Protein AF-A0AAW9ILZ2-F1 (afdb_monomer_lite)

pLDDT: mean 87.54, std 13.88, range [44.41, 98.25]

Foldseek 3Di:
DDDPPDDPVVVVVVVVVVVVVVVVCVVVVPVVVPPPPVPPPWDWDKDWACQDPDGWIWIDTPPAIEIEDDHDPVRNVSSVVVCVVVVNDDHPYYHD

Secondary structure (DSSP, 8-state):
-------HHHHHHHHHHHHHHHHHHHHHTTGGGG---------EEEEE---SSS--EEEEETTEEEEE----GGGHHHHHHHHHHTT----SEEE-

Radius of gyration: 32.91 Å; chains: 1; bounding box: 55×45×84 Å

Structure (mmCIF, N/CA/C/O backbone):
data_AF-A0AAW9ILZ2-F1
#
_entry.id   AF-A0AAW9ILZ2-F1
#
loop_
_atom_site.group_PDB
_atom_site.id
_atom_site.type_symbol
_atom_site.label_atom_id
_atom_site.label_alt_id
_atom_site.label_comp_id
_atom_site.label_asym_id
_atom_site.label_entity_id
_atom_site.label_seq_id
_atom_site.pdbx_PDB_ins_code
_atom_site.Cartn_x
_atom_site.Cartn_y
_atom_site.Cartn_z
_atom_site.occupancy
_atom_site.B_iso_or_equiv
_atom_site.auth_seq_id
_atom_site.auth_comp_id
_atom_site.auth_asym_id
_atom_site.auth_atom_id
_atom_site.pdbx_PDB_model_num
ATOM 1 N N . MET A 1 1 ? -40.467 33.843 60.898 1.00 48.50 1 MET A N 1
ATOM 2 C CA . MET A 1 1 ? -40.542 32.816 59.830 1.00 48.50 1 MET A CA 1
ATOM 3 C C . MET A 1 1 ? -40.370 31.436 60.465 1.00 48.50 1 MET A C 1
ATOM 5 O O . MET A 1 1 ? -39.289 31.136 60.957 1.00 48.50 1 MET A O 1
ATOM 9 N N . ARG A 1 2 ? -41.432 30.622 60.567 1.00 44.41 2 ARG A N 1
ATOM 10 C CA . ARG A 1 2 ? -41.338 29.265 61.144 1.00 44.41 2 ARG A CA 1
ATOM 11 C C . ARG A 1 2 ? -40.673 28.340 60.124 1.00 44.41 2 ARG A C 1
ATOM 13 O O . ARG A 1 2 ? -41.214 28.121 59.046 1.00 44.41 2 ARG A O 1
ATOM 20 N N . LYS A 1 3 ? -39.498 27.808 60.460 1.00 58.72 3 LYS A N 1
ATOM 21 C CA . LYS A 1 3 ? -38.786 26.823 59.637 1.00 58.72 3 LYS A CA 1
ATOM 22 C C . LYS A 1 3 ? -39.597 25.522 59.666 1.00 58.72 3 LYS A C 1
ATOM 24 O O . LYS A 1 3 ? -39.626 24.840 60.689 1.00 58.72 3 LYS A O 1
ATOM 29 N N . HIS A 1 4 ? -40.306 25.213 58.582 1.00 60.66 4 HIS A N 1
ATOM 30 C CA . HIS A 1 4 ? -41.068 23.972 58.458 1.00 60.66 4 HIS A CA 1
ATOM 31 C C . HIS A 1 4 ? -40.082 22.798 58.415 1.00 60.66 4 HIS A C 1
ATOM 33 O O . HIS A 1 4 ? -39.431 22.540 57.402 1.00 60.66 4 HIS A O 1
ATOM 39 N N . LYS A 1 5 ? -39.902 22.124 59.554 1.00 63.81 5 LYS A N 1
ATOM 40 C CA . LYS A 1 5 ? -39.028 20.955 59.675 1.00 63.81 5 LYS A CA 1
ATOM 41 C C . LYS A 1 5 ? -39.723 19.799 58.952 1.00 63.81 5 LYS A C 1
ATOM 43 O O . LYS A 1 5 ? -40.682 19.239 59.471 1.00 63.81 5 LYS A O 1
ATOM 48 N N . GLY A 1 6 ? -39.292 19.529 57.719 1.00 64.00 6 GLY A N 1
ATOM 49 C CA . GLY A 1 6 ? -39.888 18.516 56.846 1.00 64.00 6 GLY A CA 1
ATOM 50 C C . GLY A 1 6 ? -39.972 17.133 57.498 1.00 64.00 6 GLY A C 1
ATOM 51 O O . GLY A 1 6 ? -39.202 16.801 58.401 1.00 64.00 6 GLY A O 1
ATOM 52 N N . ASN A 1 7 ? -40.928 16.324 57.039 1.00 79.88 7 ASN A N 1
ATOM 53 C CA . ASN A 1 7 ? -41.154 14.976 57.547 1.00 79.88 7 ASN A CA 1
ATOM 54 C C . ASN A 1 7 ? -39.888 14.123 57.353 1.00 79.88 7 ASN A C 1
ATOM 56 O O . ASN A 1 7 ? -39.508 13.821 56.222 1.00 79.88 7 ASN A O 1
ATOM 60 N N . LYS A 1 8 ? -39.252 13.713 58.459 1.00 82.06 8 LYS A N 1
ATOM 61 C CA . LYS A 1 8 ? -38.003 12.931 58.448 1.00 82.06 8 LYS A CA 1
ATOM 62 C C . LYS A 1 8 ? -38.115 11.651 57.611 1.00 82.06 8 LYS A C 1
ATOM 64 O O . LYS A 1 8 ? -37.135 11.239 57.003 1.00 82.06 8 LYS A O 1
ATOM 69 N N . ARG A 1 9 ? -39.310 11.048 57.540 1.00 83.81 9 ARG A N 1
ATOM 70 C CA . ARG A 1 9 ? -39.575 9.861 56.708 1.00 83.81 9 ARG A CA 1
ATOM 71 C C . ARG A 1 9 ? -39.532 10.196 55.219 1.00 83.81 9 ARG A C 1
ATOM 73 O O . ARG A 1 9 ? -38.925 9.464 54.452 1.00 83.81 9 ARG A O 1
ATOM 80 N N . ALA A 1 10 ? -40.115 11.328 54.826 1.00 85.62 10 ALA A N 1
ATOM 81 C CA . ALA A 1 10 ? -40.082 11.793 53.443 1.00 85.62 10 ALA A CA 1
ATOM 82 C C . ALA A 1 10 ? -38.651 12.142 53.007 1.00 85.62 10 ALA A C 1
ATOM 84 O O . ALA A 1 10 ? -38.231 11.725 51.939 1.00 85.62 10 ALA A O 1
ATOM 85 N N . GLN A 1 11 ? -37.874 12.811 53.869 1.00 86.06 11 GLN A N 1
ATOM 86 C CA . GLN A 1 11 ? -36.460 13.110 53.599 1.00 86.06 11 GLN A CA 1
ATOM 87 C C . GLN A 1 11 ? -35.631 11.839 53.380 1.00 86.06 11 GLN A C 1
ATOM 89 O O . GLN A 1 11 ? -34.796 11.796 52.481 1.00 86.06 11 GLN A O 1
ATOM 94 N N . PHE A 1 12 ? -35.892 10.793 54.167 1.00 90.44 12 PHE A N 1
ATOM 95 C CA . PHE A 1 12 ? -35.217 9.507 54.018 1.00 90.44 12 PHE A CA 1
ATOM 96 C C . PHE A 1 12 ? -35.572 8.818 52.691 1.00 90.44 12 PHE A C 1
ATOM 98 O O . PHE A 1 12 ? -34.683 8.352 51.984 1.00 90.44 12 PHE A O 1
ATOM 105 N N . ILE A 1 13 ? -36.853 8.830 52.307 1.00 92.12 13 ILE A N 1
ATOM 106 C CA . ILE A 1 13 ? -37.314 8.299 51.013 1.00 92.12 13 ILE A CA 1
ATOM 107 C C . ILE A 1 13 ? -36.652 9.052 49.853 1.00 92.12 13 ILE A C 1
ATOM 109 O O . ILE A 1 13 ? -36.175 8.427 48.909 1.00 92.12 13 ILE A O 1
ATOM 113 N N . THR A 1 14 ? -36.560 10.382 49.933 1.00 92.25 14 THR A N 1
ATOM 114 C CA . THR A 1 14 ? -35.913 11.196 48.895 1.00 92.25 14 THR A CA 1
ATOM 115 C C . THR A 1 14 ? -34.444 10.814 48.702 1.00 92.25 14 THR A C 1
ATOM 117 O O . THR A 1 14 ? -34.002 10.673 47.565 1.00 92.25 14 THR A O 1
ATOM 120 N N . ILE A 1 15 ? -33.698 10.582 49.787 1.00 94.25 15 ILE A N 1
ATOM 121 C CA . ILE A 1 15 ? -32.291 10.154 49.713 1.00 94.25 15 ILE A CA 1
ATOM 122 C C . ILE A 1 15 ? -32.162 8.798 49.005 1.00 94.25 15 ILE A C 1
ATOM 124 O O . ILE A 1 15 ? -31.295 8.639 48.147 1.00 94.25 15 ILE A O 1
ATOM 128 N N . ILE A 1 16 ? -33.044 7.842 49.315 1.00 95.81 16 ILE A N 1
ATOM 129 C CA . ILE A 1 16 ? -33.039 6.517 48.676 1.00 95.81 16 ILE A CA 1
ATOM 130 C C . ILE A 1 16 ? -33.295 6.638 47.171 1.00 95.81 16 ILE A C 1
ATOM 132 O O . ILE A 1 16 ? -32.574 6.035 46.379 1.00 95.81 16 ILE A O 1
ATOM 136 N N . VAL A 1 17 ? -34.278 7.447 46.768 1.00 96.56 17 VAL A N 1
ATOM 137 C CA . VAL A 1 17 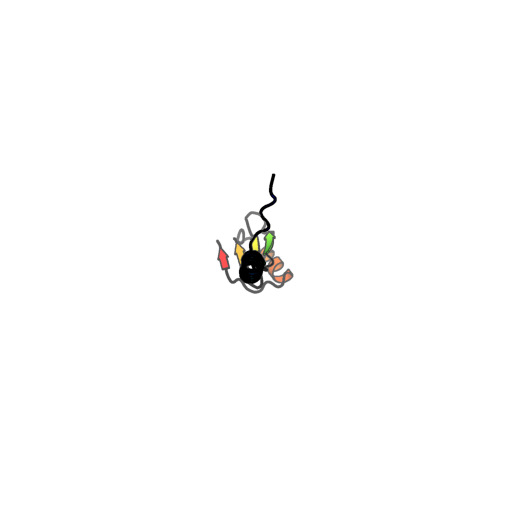? -34.610 7.653 45.349 1.00 96.56 17 VAL A CA 1
ATOM 138 C C . VAL A 1 17 ? -33.423 8.240 44.582 1.00 96.56 17 VAL A C 1
ATOM 140 O O . VAL A 1 17 ? -33.066 7.719 43.527 1.00 96.56 17 VAL A O 1
ATOM 143 N N . PHE A 1 18 ? -32.755 9.263 45.123 1.00 95.81 18 PHE A N 1
ATOM 144 C CA . PHE A 1 18 ? -31.554 9.821 44.491 1.00 95.81 18 PHE A CA 1
ATOM 145 C C . PHE A 1 18 ? -30.393 8.820 44.434 1.00 95.81 18 PHE A C 1
ATOM 147 O O . PHE A 1 18 ? -29.680 8.779 43.433 1.00 95.81 18 PHE A O 1
ATOM 154 N N . GLY A 1 19 ? -30.231 7.976 45.458 1.00 95.69 19 GLY A N 1
ATOM 155 C CA . GLY A 1 19 ? -29.242 6.895 45.450 1.00 95.69 19 GLY A CA 1
ATOM 156 C C . GLY A 1 19 ? -29.491 5.879 44.332 1.00 95.69 19 GLY A C 1
ATOM 157 O O . GLY A 1 19 ? -28.563 5.515 43.612 1.00 95.69 19 GLY A O 1
ATOM 158 N N . ILE A 1 20 ? -30.749 5.477 44.126 1.00 96.06 20 ILE A N 1
ATOM 159 C CA . ILE A 1 20 ? -31.138 4.563 43.041 1.00 96.06 20 ILE A CA 1
ATOM 160 C C . ILE A 1 20 ? -30.868 5.199 41.671 1.00 96.06 20 ILE A C 1
ATOM 162 O O . ILE A 1 20 ? -30.275 4.557 40.807 1.00 96.06 20 ILE A O 1
ATOM 166 N N . ILE A 1 21 ? -31.233 6.470 41.478 1.00 95.25 21 ILE A N 1
ATOM 167 C CA . ILE A 1 21 ? -30.979 7.200 40.223 1.00 95.25 21 ILE A CA 1
ATOM 168 C C . ILE A 1 21 ? -29.474 7.289 39.924 1.00 95.25 21 ILE A C 1
ATOM 170 O O . ILE A 1 21 ? -29.065 7.106 38.775 1.00 95.25 21 ILE A O 1
ATOM 174 N N . ALA A 1 22 ? -28.640 7.520 40.943 1.00 92.56 22 ALA A N 1
ATOM 175 C CA . ALA A 1 22 ? -27.187 7.557 40.790 1.00 92.56 22 ALA A CA 1
ATOM 176 C C . ALA A 1 22 ? -26.618 6.186 40.380 1.00 92.56 22 ALA A C 1
ATOM 178 O O . ALA A 1 22 ? -25.794 6.114 39.470 1.00 92.56 22 ALA A O 1
ATOM 179 N N . LEU A 1 23 ? -27.095 5.096 40.993 1.00 91.12 23 LEU A N 1
ATOM 180 C CA . LEU A 1 23 ? -26.688 3.730 40.639 1.00 91.12 23 LEU A CA 1
ATOM 181 C C . LEU A 1 23 ? -27.098 3.354 39.209 1.00 91.12 23 LEU A C 1
ATOM 183 O O . LEU A 1 23 ? -26.292 2.792 38.470 1.00 91.12 23 LEU A O 1
ATOM 187 N N . ILE A 1 24 ? -28.320 3.712 38.804 1.00 91.62 24 ILE A N 1
ATOM 188 C CA . ILE A 1 24 ? -28.813 3.517 37.435 1.00 91.62 24 ILE A CA 1
ATOM 189 C C . ILE A 1 24 ? -27.924 4.286 36.453 1.00 91.62 24 ILE A C 1
ATOM 191 O O . ILE A 1 24 ? -27.407 3.705 35.504 1.00 91.62 24 ILE A O 1
ATOM 195 N N . SER A 1 25 ? -27.662 5.566 36.716 1.00 87.62 25 SER A N 1
ATOM 196 C CA . SER A 1 25 ? -26.810 6.399 35.855 1.00 87.62 25 SER A CA 1
ATOM 197 C C . SER A 1 25 ? -25.400 5.820 35.684 1.00 87.62 25 SER A C 1
ATOM 199 O O . SER A 1 25 ? -24.855 5.835 34.581 1.00 87.62 25 SER A O 1
ATOM 201 N N . LEU A 1 26 ? -24.819 5.259 36.750 1.00 85.06 26 LEU A N 1
ATOM 202 C CA . LEU A 1 26 ? -23.509 4.601 36.698 1.00 85.06 26 LEU A CA 1
ATOM 203 C C . LEU A 1 26 ? -23.528 3.302 35.881 1.00 85.06 26 LEU A C 1
ATOM 205 O O . LEU A 1 26 ? -22.549 3.006 35.198 1.00 85.06 26 LEU A O 1
ATOM 209 N N . TYR A 1 27 ? -24.626 2.543 35.934 1.00 85.25 27 TYR A N 1
ATOM 210 C CA . TYR A 1 27 ? -24.789 1.320 35.149 1.00 85.25 27 TYR A CA 1
ATOM 211 C C . TYR A 1 27 ? -24.919 1.624 33.648 1.00 85.25 27 TYR A C 1
ATOM 213 O O . TYR A 1 27 ? -24.187 1.049 32.848 1.00 85.25 27 TYR A O 1
ATOM 221 N N . PHE A 1 28 ? -25.768 2.590 33.274 1.00 82.81 28 PHE A N 1
ATOM 222 C CA . PHE A 1 28 ? -25.979 2.988 31.873 1.00 82.81 28 PHE A CA 1
ATOM 223 C C . PHE A 1 28 ? -24.789 3.757 31.265 1.00 82.81 28 PHE A C 1
ATOM 225 O O . PHE A 1 28 ? -24.541 3.671 30.066 1.00 82.81 28 PHE A O 1
ATOM 232 N N . GLY A 1 29 ? -24.006 4.486 32.069 1.00 73.44 29 GLY A N 1
ATOM 233 C CA . GLY A 1 29 ? -22.835 5.234 31.588 1.00 73.44 29 GLY A CA 1
ATOM 234 C C . GLY A 1 29 ? -21.622 4.372 31.208 1.00 73.44 29 GLY A C 1
ATOM 235 O O . GLY A 1 29 ? -20.659 4.896 30.641 1.00 73.44 29 GLY A O 1
ATOM 236 N N . LYS A 1 30 ? -21.638 3.065 31.511 1.00 69.19 30 LYS A N 1
ATOM 237 C CA . LYS A 1 30 ? -20.523 2.145 31.229 1.00 69.19 30 LYS A CA 1
ATOM 238 C C . LYS A 1 30 ? -20.349 1.878 29.730 1.00 69.19 30 LYS A C 1
ATOM 240 O O . LYS A 1 30 ? -19.213 1.762 29.274 1.00 69.19 30 LYS A O 1
ATOM 245 N N . ASP A 1 31 ? -21.441 1.868 28.971 1.00 64.38 31 ASP A N 1
ATOM 246 C CA . ASP A 1 31 ? -21.424 1.547 27.539 1.00 64.38 31 ASP A CA 1
ATOM 247 C C . ASP A 1 31 ? -20.889 2.697 26.665 1.00 64.38 31 ASP A C 1
ATOM 249 O O . ASP A 1 31 ? -20.327 2.454 25.601 1.00 64.38 31 ASP A O 1
ATOM 253 N N . ILE A 1 32 ? -20.943 3.948 27.144 1.00 66.56 32 ILE A N 1
ATOM 254 C CA . ILE A 1 32 ? -20.457 5.130 26.402 1.00 66.56 32 ILE A CA 1
ATOM 255 C C . ILE A 1 32 ? -18.925 5.121 26.246 1.00 66.56 32 ILE A C 1
ATOM 257 O O . ILE A 1 32 ? -18.390 5.665 25.282 1.00 66.56 32 ILE A O 1
ATOM 261 N N . LYS A 1 33 ? -18.193 4.476 27.166 1.00 60.22 33 LYS A N 1
ATOM 262 C CA . LYS A 1 33 ? -16.721 4.409 27.103 1.00 60.22 33 LYS A CA 1
ATOM 263 C C . LYS A 1 33 ? -16.188 3.425 26.062 1.00 60.22 33 LYS A C 1
ATOM 265 O O . LYS A 1 33 ? -15.015 3.512 25.721 1.00 60.22 33 LYS A O 1
ATOM 270 N N . ASN A 1 34 ? -17.033 2.537 25.542 1.00 60.69 34 ASN A N 1
ATOM 271 C CA . ASN A 1 34 ? -16.655 1.555 24.527 1.00 60.69 34 ASN A CA 1
ATOM 272 C C . ASN A 1 34 ? -17.036 2.017 23.117 1.00 60.69 34 ASN A C 1
ATOM 274 O O . ASN A 1 34 ? -17.354 1.196 22.256 1.00 60.69 34 ASN A O 1
ATOM 278 N N . PHE A 1 35 ? -16.990 3.325 22.856 1.00 58.81 35 PHE A N 1
ATOM 279 C CA . PHE A 1 35 ? -16.965 3.819 21.487 1.00 58.81 35 PHE A CA 1
ATOM 280 C C . PHE A 1 35 ? -15.587 3.487 20.905 1.00 58.81 35 PHE A C 1
ATOM 282 O O . PHE A 1 35 ? -14.681 4.317 20.864 1.00 58.81 35 PHE A O 1
ATOM 289 N N . ASN A 1 36 ? -15.410 2.226 20.507 1.00 61.53 36 ASN A N 1
ATOM 290 C CA . ASN A 1 36 ? -14.347 1.837 19.600 1.00 61.53 36 ASN A CA 1
ATOM 291 C C . ASN A 1 36 ? -14.620 2.582 18.293 1.00 61.53 36 ASN A C 1
ATOM 293 O O . ASN A 1 36 ? -15.280 2.070 17.390 1.00 61.53 36 ASN A O 1
ATOM 297 N N . THR A 1 37 ? -14.096 3.802 18.176 1.00 59.91 37 THR A N 1
ATOM 298 C CA . THR A 1 37 ? -13.637 4.293 16.885 1.00 59.91 37 THR A CA 1
ATOM 299 C C . THR A 1 37 ? -12.524 3.336 16.490 1.00 59.91 37 THR A C 1
ATOM 301 O O . THR A 1 37 ? -11.363 3.568 16.822 1.00 59.91 37 THR A O 1
ATOM 304 N N . GLY A 1 38 ? -12.882 2.183 15.923 1.00 59.72 38 GLY A N 1
ATOM 305 C CA . GLY A 1 38 ? -11.917 1.257 15.365 1.00 59.72 38 GLY A CA 1
ATOM 306 C C . GLY A 1 38 ? -11.203 2.006 14.258 1.00 59.72 38 GLY A C 1
ATOM 307 O O . GLY A 1 38 ? -11.665 2.026 13.123 1.00 59.72 38 GLY A O 1
ATOM 308 N N . VAL A 1 39 ? -10.122 2.702 14.607 1.00 62.41 39 VAL A N 1
ATOM 309 C CA . VAL A 1 39 ? -9.132 3.139 13.641 1.00 62.41 39 VAL A CA 1
ATOM 310 C C . VAL A 1 39 ? -8.701 1.836 13.000 1.00 62.41 39 VAL A C 1
ATOM 312 O O . VAL A 1 39 ? -8.200 0.958 13.705 1.00 62.41 39 VAL A O 1
ATOM 315 N N . SER A 1 40 ? -9.021 1.670 11.715 1.00 64.88 40 SER A N 1
ATOM 316 C CA . SER A 1 40 ? -8.567 0.526 10.931 1.00 64.88 40 SER A CA 1
ATOM 317 C C . SER A 1 40 ? -7.091 0.334 11.252 1.00 64.88 40 SER A C 1
ATOM 319 O O . SER A 1 40 ? -6.283 1.223 10.988 1.00 64.88 40 SER A O 1
ATOM 321 N N . SER A 1 41 ? -6.746 -0.775 11.908 1.00 69.75 41 SER A N 1
ATOM 322 C CA . SER A 1 41 ? -5.373 -1.025 12.348 1.00 69.75 41 SER A CA 1
ATOM 323 C C . SER A 1 41 ? -4.470 -1.414 11.181 1.00 69.75 41 SER A C 1
ATOM 325 O O . SER A 1 41 ? -3.336 -1.831 11.405 1.00 69.75 41 SER A O 1
ATOM 327 N N . GLY A 1 42 ? -4.983 -1.344 9.949 1.00 75.62 42 GLY A N 1
ATOM 328 C CA . GLY A 1 42 ? -4.233 -1.698 8.769 1.00 75.62 42 GLY A CA 1
ATOM 329 C C . GLY A 1 42 ? -3.191 -0.645 8.454 1.00 75.62 42 GLY A C 1
ATOM 330 O O . GLY A 1 42 ? -3.513 0.526 8.252 1.00 75.62 42 GLY A O 1
ATOM 331 N N . LYS A 1 43 ? -1.929 -1.071 8.405 1.00 88.38 43 LYS A N 1
ATOM 332 C CA . LYS A 1 43 ? -0.852 -0.239 7.879 1.00 88.38 43 LYS A CA 1
ATOM 333 C C . LYS A 1 43 ? -1.061 -0.131 6.368 1.00 88.38 43 LYS A C 1
ATOM 335 O O . LYS A 1 43 ? -0.965 -1.132 5.666 1.00 88.38 43 LYS A O 1
ATOM 340 N N . LEU A 1 44 ? -1.368 1.077 5.903 1.00 93.06 44 LEU A N 1
ATOM 341 C CA . LEU A 1 44 ? -1.359 1.430 4.487 1.00 93.06 44 LEU A CA 1
ATOM 342 C C . LEU A 1 44 ? 0.055 1.873 4.112 1.00 93.06 44 LEU A C 1
ATOM 344 O O . LEU A 1 44 ? 0.594 2.810 4.706 1.00 93.06 44 LEU A O 1
ATOM 348 N N . GLU A 1 45 ? 0.638 1.216 3.121 1.00 95.06 45 GLU A N 1
ATOM 349 C CA . GLU A 1 45 ? 1.913 1.589 2.523 1.00 95.06 45 GLU A CA 1
ATOM 350 C C . GLU A 1 45 ? 1.723 1.821 1.027 1.00 95.06 45 GLU A C 1
ATOM 352 O O . GLU A 1 45 ? 1.045 1.051 0.355 1.00 95.06 45 GLU A O 1
ATOM 357 N N . ILE A 1 46 ? 2.303 2.906 0.512 1.00 96.81 46 ILE A N 1
ATOM 358 C CA . ILE A 1 46 ? 2.228 3.273 -0.903 1.00 96.81 46 ILE A CA 1
ATOM 359 C C . ILE A 1 46 ? 3.656 3.501 -1.397 1.00 96.81 46 ILE A C 1
ATOM 361 O O . ILE A 1 46 ? 4.378 4.334 -0.846 1.00 96.81 46 ILE A O 1
ATOM 365 N N . SER A 1 47 ? 4.059 2.760 -2.427 1.00 96.50 47 SER A N 1
ATOM 366 C CA . SER A 1 47 ? 5.327 2.922 -3.142 1.00 96.50 47 SER A CA 1
ATOM 367 C C . SER A 1 47 ? 5.046 3.320 -4.587 1.00 96.50 47 SER A C 1
ATOM 369 O O . SER A 1 47 ? 4.387 2.580 -5.307 1.00 96.50 47 SER A O 1
ATOM 371 N N . TYR A 1 48 ? 5.590 4.446 -5.039 1.00 97.25 48 TYR A N 1
ATOM 372 C CA . TYR A 1 48 ? 5.624 4.769 -6.467 1.00 97.25 48 TYR A CA 1
ATOM 373 C C . TYR A 1 48 ? 6.818 4.061 -7.102 1.00 97.25 48 TYR A C 1
ATOM 375 O O . TYR A 1 48 ? 7.937 4.171 -6.591 1.00 97.25 48 TYR A O 1
ATOM 383 N N . LEU A 1 49 ? 6.567 3.298 -8.163 1.00 97.19 49 LEU A N 1
ATOM 384 C CA . LEU A 1 49 ? 7.578 2.484 -8.832 1.00 97.19 49 LEU A CA 1
ATOM 385 C C . LEU A 1 49 ? 8.144 3.258 -10.018 1.00 97.19 49 LEU A C 1
ATOM 387 O O . LEU A 1 49 ? 7.414 3.905 -10.767 1.00 97.19 49 LEU A O 1
ATOM 391 N N . ASP A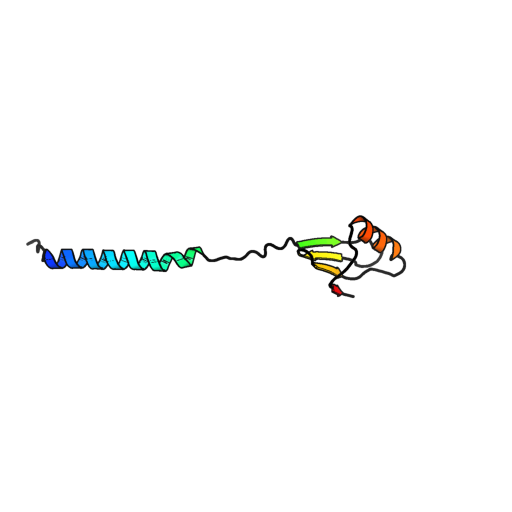 1 50 ? 9.460 3.204 -10.190 1.00 96.88 50 ASP A N 1
ATOM 392 C CA . ASP A 1 50 ? 10.114 3.909 -11.284 1.00 96.88 50 ASP A CA 1
ATOM 393 C C . ASP A 1 50 ? 10.013 3.082 -12.573 1.00 96.88 50 ASP A C 1
ATOM 395 O O . ASP A 1 50 ? 10.779 2.139 -12.782 1.00 96.88 50 ASP A O 1
ATOM 399 N N . VAL A 1 51 ? 9.073 3.459 -13.436 1.00 97.00 51 VAL A N 1
ATOM 400 C CA . VAL A 1 51 ? 8.804 2.833 -14.742 1.00 97.00 51 VAL A CA 1
ATOM 401 C C . VAL A 1 51 ? 9.149 3.753 -15.918 1.00 97.00 51 VAL A C 1
ATOM 403 O O . VAL A 1 51 ? 8.645 3.582 -17.024 1.00 97.00 51 VAL A O 1
ATOM 406 N N . GLY A 1 52 ? 10.007 4.755 -15.700 1.00 94.00 52 GLY A N 1
ATOM 407 C CA . GLY A 1 52 ? 10.371 5.704 -16.751 1.00 94.00 52 GLY A CA 1
ATOM 408 C C . GLY A 1 52 ? 9.216 6.643 -17.113 1.00 94.00 52 GLY A C 1
ATOM 409 O O . GLY A 1 52 ? 8.804 7.459 -16.291 1.00 94.00 52 GLY A O 1
ATOM 410 N N . GLN A 1 53 ? 8.737 6.584 -18.362 1.00 93.31 53 GLN A N 1
ATOM 411 C CA . GLN A 1 53 ? 7.598 7.395 -18.811 1.00 93.31 53 GLN A CA 1
ATOM 412 C C . GLN A 1 53 ? 6.278 6.661 -18.586 1.00 93.31 53 GLN A C 1
ATOM 414 O O . GLN A 1 53 ? 5.893 5.841 -19.409 1.00 93.31 53 GLN A O 1
ATOM 419 N N . GLY A 1 54 ? 5.557 7.008 -17.527 1.00 94.31 54 GLY A N 1
ATOM 420 C CA . GLY A 1 54 ? 4.246 6.443 -17.218 1.00 94.31 54 GLY A CA 1
ATOM 421 C C . GLY A 1 54 ? 4.005 6.424 -15.717 1.00 94.31 54 GLY A C 1
ATOM 422 O O . GLY A 1 54 ? 4.824 6.943 -14.955 1.00 94.31 54 GLY A O 1
ATOM 423 N N . ASP A 1 55 ? 2.904 5.799 -15.318 1.00 96.38 55 ASP A N 1
ATOM 424 C CA . ASP A 1 55 ? 2.512 5.682 -13.922 1.00 96.38 55 ASP A CA 1
ATOM 425 C C . ASP A 1 55 ? 2.651 4.228 -13.458 1.00 96.38 55 ASP A C 1
ATOM 427 O O . ASP A 1 55 ? 2.394 3.281 -14.201 1.00 96.38 55 ASP A O 1
ATOM 431 N N . ALA A 1 56 ? 3.103 4.052 -12.218 1.00 97.75 56 ALA A N 1
ATOM 432 C CA . ALA A 1 56 ? 3.064 2.776 -11.521 1.00 97.75 56 ALA A CA 1
ATOM 433 C C . ALA A 1 56 ? 3.069 3.023 -10.011 1.00 97.75 56 ALA A C 1
ATOM 435 O O . ALA A 1 56 ? 3.965 3.684 -9.467 1.00 97.75 56 ALA A O 1
ATOM 436 N N . ALA A 1 57 ? 2.074 2.481 -9.318 1.00 98.06 57 ALA A N 1
ATOM 437 C CA . ALA A 1 57 ? 1.979 2.557 -7.869 1.00 98.06 57 ALA A CA 1
ATOM 438 C C . ALA A 1 57 ? 1.667 1.185 -7.278 1.00 98.06 57 ALA A C 1
ATOM 440 O O . ALA A 1 57 ? 0.723 0.513 -7.678 1.00 98.06 57 ALA A O 1
ATOM 441 N N . TYR A 1 58 ? 2.448 0.805 -6.277 1.00 98.06 58 TYR A N 1
ATOM 442 C CA . TYR A 1 58 ? 2.198 -0.349 -5.435 1.00 98.06 58 TYR A CA 1
ATOM 443 C C . TYR A 1 58 ? 1.581 0.103 -4.115 1.00 98.06 58 TYR A C 1
ATOM 445 O O . TYR A 1 58 ? 2.100 1.009 -3.454 1.00 98.06 58 TYR A O 1
ATOM 453 N N . ILE A 1 59 ? 0.483 -0.533 -3.726 1.00 97.56 59 ILE A N 1
ATOM 454 C CA . ILE A 1 59 ? -0.226 -0.270 -2.479 1.00 97.56 59 ILE A CA 1
ATOM 455 C C . ILE A 1 59 ? -0.300 -1.572 -1.688 1.00 97.56 59 ILE A C 1
ATOM 457 O O . ILE A 1 59 ? -0.837 -2.558 -2.181 1.00 97.56 59 ILE A O 1
ATOM 461 N N . LYS A 1 60 ? 0.180 -1.543 -0.443 1.00 95.75 60 LYS A N 1
ATOM 462 C CA . LYS A 1 60 ? 0.047 -2.640 0.518 1.00 95.75 60 LYS A CA 1
ATOM 463 C C . LYS A 1 60 ? -0.883 -2.230 1.649 1.00 95.75 60 LYS A C 1
ATOM 465 O O . LYS A 1 60 ? -0.664 -1.203 2.301 1.00 95.75 60 LYS A O 1
ATOM 470 N N . VAL A 1 61 ? -1.910 -3.033 1.901 1.00 94.19 61 VAL A N 1
ATOM 471 C CA . VAL A 1 61 ? -2.816 -2.876 3.046 1.00 94.19 61 VAL A CA 1
ATOM 472 C C . VAL A 1 61 ? -2.883 -4.198 3.790 1.00 94.19 61 VAL A C 1
ATOM 474 O O . VAL A 1 61 ? -3.562 -5.119 3.352 1.00 94.19 61 VAL A O 1
ATOM 477 N N . ASN A 1 62 ? -2.214 -4.283 4.942 1.00 90.56 62 ASN A N 1
ATOM 478 C CA . ASN A 1 62 ? -1.966 -5.564 5.620 1.00 90.56 62 ASN A CA 1
ATOM 479 C C . ASN A 1 62 ? -1.231 -6.539 4.685 1.00 90.56 62 ASN A C 1
ATOM 481 O O . ASN A 1 62 ? -0.128 -6.223 4.250 1.00 90.56 62 ASN A O 1
ATOM 485 N N . ASP A 1 63 ? -1.858 -7.669 4.370 1.00 89.75 63 ASP A N 1
ATOM 486 C CA . ASP A 1 63 ? -1.355 -8.718 3.483 1.00 89.75 63 ASP A CA 1
ATOM 487 C C . ASP A 1 63 ? -2.012 -8.642 2.093 1.00 89.75 63 ASP A C 1
ATOM 489 O O . ASP A 1 63 ? -2.134 -9.654 1.424 1.00 89.75 63 ASP A O 1
ATOM 493 N N . PHE A 1 64 ? -2.527 -7.468 1.709 1.00 94.50 64 PHE A N 1
ATOM 494 C CA . PHE A 1 64 ? -3.178 -7.232 0.421 1.00 94.50 64 PHE A CA 1
ATOM 495 C C . PHE A 1 64 ? -2.311 -6.306 -0.432 1.00 94.50 64 PHE A C 1
ATOM 497 O O . PHE A 1 64 ? -2.121 -5.134 -0.077 1.00 94.50 64 PHE A O 1
ATOM 504 N N . ASP A 1 65 ? -1.833 -6.834 -1.546 1.00 97.38 65 ASP A N 1
ATOM 505 C CA . ASP A 1 65 ? -0.872 -6.262 -2.469 1.00 97.38 65 ASP A CA 1
ATOM 506 C C . ASP A 1 65 ? -1.593 -5.852 -3.767 1.00 97.38 65 ASP A C 1
ATOM 508 O O . ASP A 1 65 ? -2.230 -6.640 -4.470 1.00 97.38 65 ASP A O 1
ATOM 512 N N . ILE A 1 66 ? -1.551 -4.552 -4.063 1.00 97.88 66 ILE A N 1
ATOM 513 C CA . ILE A 1 66 ? -2.289 -3.926 -5.162 1.00 97.88 66 ILE A CA 1
ATOM 514 C C . ILE A 1 66 ? -1.303 -3.206 -6.076 1.00 97.88 66 ILE A C 1
ATOM 516 O O . ILE A 1 66 ? -0.512 -2.382 -5.612 1.00 97.88 66 ILE A O 1
ATOM 520 N N . LEU A 1 67 ? -1.403 -3.452 -7.381 1.00 98.06 67 LEU A N 1
ATOM 521 C CA . LEU A 1 67 ? -0.667 -2.717 -8.407 1.00 98.06 67 LEU A CA 1
ATOM 522 C C . LEU A 1 67 ? -1.620 -1.827 -9.216 1.00 98.06 67 LEU A C 1
ATOM 524 O O . LEU A 1 67 ? -2.646 -2.289 -9.716 1.00 98.06 67 LEU A O 1
ATOM 528 N N . ILE A 1 68 ? -1.282 -0.547 -9.348 1.00 98.25 68 ILE A N 1
ATOM 529 C CA . ILE A 1 68 ? -1.979 0.415 -10.207 1.00 98.25 68 ILE A CA 1
ATOM 530 C C . ILE A 1 68 ? -1.036 0.822 -11.328 1.00 98.25 68 ILE A C 1
ATOM 532 O O . ILE A 1 68 ? -0.015 1.455 -11.056 1.00 98.25 68 ILE A O 1
ATOM 536 N N . ASP A 1 69 ? -1.430 0.490 -12.556 1.00 97.19 69 ASP A N 1
ATOM 537 C CA . ASP A 1 69 ? -0.652 0.629 -13.785 1.00 97.19 69 ASP A CA 1
ATOM 538 C C . ASP A 1 69 ? 0.744 -0.034 -13.673 1.00 97.19 69 ASP A C 1
ATOM 540 O O . ASP A 1 69 ? 1.154 -0.563 -12.636 1.00 97.19 69 ASP A O 1
ATOM 544 N N . ALA A 1 70 ? 1.465 -0.108 -14.781 1.00 96.50 70 ALA A N 1
ATOM 545 C CA . ALA A 1 70 ? 2.780 -0.736 -14.868 1.00 96.50 70 ALA A CA 1
ATOM 546 C C . ALA A 1 70 ? 3.742 0.049 -15.770 1.00 96.50 70 ALA A C 1
ATOM 548 O O . ALA A 1 70 ? 4.850 -0.418 -16.051 1.00 96.50 70 ALA A O 1
ATOM 549 N N . GLY A 1 71 ? 3.323 1.224 -16.242 1.00 95.62 71 GLY A N 1
ATOM 550 C CA . GLY A 1 71 ? 4.043 1.966 -17.259 1.00 95.62 71 GLY A CA 1
ATOM 551 C C . GLY A 1 71 ? 4.159 1.203 -18.590 1.00 95.62 71 GLY A C 1
ATOM 552 O O . GLY A 1 71 ? 3.429 0.247 -18.872 1.00 95.62 71 GLY A O 1
ATOM 553 N N . PRO A 1 72 ? 5.067 1.638 -19.474 1.00 96.50 72 PRO A N 1
ATOM 554 C CA . PRO A 1 72 ? 5.205 1.087 -20.809 1.00 96.50 72 PRO A CA 1
ATOM 555 C C . PRO A 1 72 ? 5.953 -0.248 -20.782 1.00 96.50 72 PRO A C 1
ATOM 557 O O . PRO A 1 72 ? 6.867 -0.479 -19.993 1.00 96.50 72 PRO A O 1
ATOM 560 N N . ARG A 1 73 ? 5.645 -1.117 -21.752 1.00 96.12 73 ARG A N 1
ATOM 561 C CA . ARG A 1 73 ? 6.292 -2.434 -21.896 1.00 96.12 73 ARG A CA 1
ATOM 562 C C . ARG A 1 73 ? 7.824 -2.360 -22.015 1.00 96.12 73 ARG A C 1
ATOM 564 O O . ARG A 1 73 ? 8.491 -3.338 -21.698 1.00 96.12 73 ARG A O 1
ATOM 571 N N . SER A 1 74 ? 8.375 -1.235 -22.477 1.00 97.19 74 SER A N 1
ATOM 572 C CA . SER A 1 74 ? 9.824 -0.996 -22.555 1.00 97.19 74 SER A CA 1
ATOM 573 C C . SER A 1 74 ? 10.525 -1.034 -21.199 1.00 97.19 74 SER A C 1
ATOM 575 O O . SER A 1 74 ? 11.708 -1.357 -21.155 1.00 97.19 74 SER A O 1
ATOM 577 N N . ASP A 1 75 ? 9.807 -0.733 -20.118 1.00 97.12 75 ASP A N 1
ATOM 578 C CA . ASP A 1 75 ? 10.349 -0.608 -18.764 1.00 97.12 75 ASP A CA 1
ATOM 579 C C . ASP A 1 75 ? 9.934 -1.778 -17.852 1.00 97.12 75 ASP A C 1
ATOM 581 O O . ASP A 1 75 ? 10.183 -1.758 -16.646 1.00 97.12 75 ASP A O 1
ATOM 585 N N . ALA A 1 76 ? 9.359 -2.843 -18.426 1.00 95.81 76 ALA A N 1
ATOM 586 C CA . ALA A 1 76 ? 8.890 -4.013 -17.685 1.00 95.81 76 ALA A CA 1
ATOM 587 C C . ALA A 1 76 ? 9.994 -4.652 -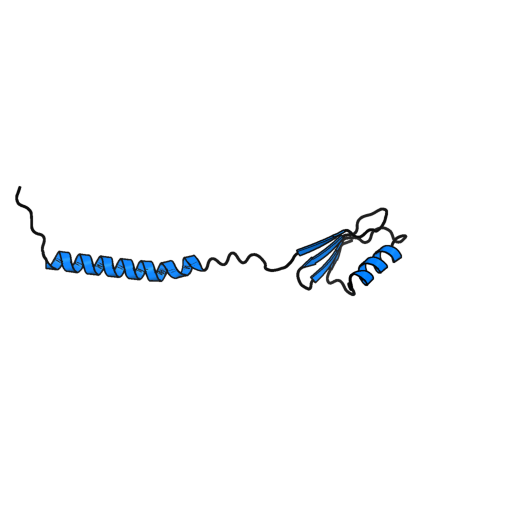16.825 1.00 95.81 76 ALA A C 1
ATOM 589 O O . ALA A 1 76 ? 9.774 -4.919 -15.649 1.00 95.81 76 ALA A O 1
ATOM 590 N N . ASP A 1 77 ? 11.206 -4.828 -17.357 1.00 97.31 77 ASP A N 1
ATOM 591 C CA . ASP A 1 77 ? 12.314 -5.438 -16.605 1.00 97.31 77 ASP A CA 1
ATOM 592 C C . ASP A 1 77 ? 12.711 -4.598 -15.380 1.00 97.31 77 ASP A C 1
ATOM 594 O O . ASP A 1 77 ? 13.080 -5.129 -14.330 1.00 97.31 77 ASP A O 1
ATOM 598 N N . LYS A 1 78 ? 12.604 -3.269 -15.493 1.00 96.88 78 LYS A N 1
ATOM 599 C CA . LYS A 1 78 ? 12.883 -2.336 -14.400 1.00 96.88 78 LYS A CA 1
ATOM 600 C C . LYS A 1 78 ? 11.808 -2.417 -13.318 1.00 96.88 78 LYS A C 1
ATOM 602 O O . LYS A 1 78 ? 12.140 -2.359 -12.133 1.00 96.88 78 LYS A O 1
ATOM 607 N N . LEU A 1 79 ? 10.544 -2.553 -13.716 1.00 96.94 79 LEU A N 1
ATOM 608 C CA . LEU A 1 79 ? 9.431 -2.778 -12.797 1.00 96.94 79 LEU A CA 1
ATOM 609 C C . LEU A 1 79 ? 9.598 -4.105 -12.048 1.00 96.94 79 LEU A C 1
ATOM 611 O O . LEU A 1 79 ? 9.592 -4.113 -10.819 1.00 96.94 79 LEU A O 1
ATOM 615 N N . ILE A 1 80 ? 9.808 -5.203 -12.779 1.00 97.00 80 ILE A N 1
ATOM 616 C CA . ILE A 1 80 ? 9.957 -6.548 -12.206 1.00 97.00 80 ILE A CA 1
ATOM 617 C C . ILE A 1 80 ? 11.104 -6.583 -11.196 1.00 97.00 80 ILE A C 1
ATOM 619 O O . ILE A 1 80 ? 10.906 -7.022 -10.066 1.00 97.00 80 ILE A O 1
ATOM 623 N N . LYS A 1 81 ? 12.262 -6.010 -11.539 1.00 97.62 81 LYS A N 1
ATOM 624 C CA . LYS A 1 81 ? 13.401 -5.927 -10.618 1.00 97.62 81 LYS A CA 1
ATOM 625 C C . LYS A 1 81 ? 13.050 -5.228 -9.297 1.00 97.62 81 LYS A C 1
ATOM 627 O O . LYS A 1 81 ? 13.465 -5.682 -8.236 1.00 97.62 81 LYS A O 1
ATOM 632 N N . GLN A 1 82 ? 12.290 -4.132 -9.342 1.00 97.38 82 GLN A N 1
ATOM 633 C CA . GLN A 1 82 ? 11.879 -3.414 -8.129 1.00 97.38 82 GLN A CA 1
ATOM 634 C C . GLN A 1 82 ? 10.905 -4.224 -7.265 1.00 97.38 82 GLN A C 1
ATOM 636 O O . GLN A 1 82 ? 10.973 -4.138 -6.038 1.00 97.38 82 GLN A O 1
ATOM 641 N N . LEU A 1 83 ? 9.995 -4.982 -7.884 1.00 97.12 83 LEU A N 1
ATOM 642 C CA . LEU A 1 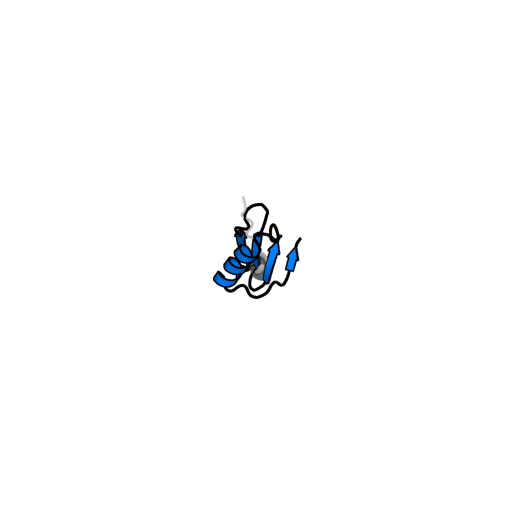83 ? 9.057 -5.858 -7.177 1.00 97.12 83 LEU A CA 1
ATOM 643 C C . LEU A 1 83 ? 9.800 -7.011 -6.488 1.00 97.12 83 LEU A C 1
ATOM 645 O O . LEU A 1 83 ? 9.602 -7.245 -5.296 1.00 97.12 83 LEU A O 1
ATOM 649 N N . GLU A 1 84 ? 10.738 -7.642 -7.197 1.00 96.81 84 GLU A N 1
ATOM 650 C CA . GLU A 1 84 ? 11.595 -8.705 -6.660 1.00 96.81 84 GLU A CA 1
ATOM 651 C C . GLU A 1 84 ? 12.469 -8.213 -5.496 1.00 96.81 84 GLU A C 1
ATOM 653 O O . GLU A 1 84 ? 12.526 -8.857 -4.450 1.00 96.81 84 GLU A O 1
ATOM 658 N N . GLU A 1 85 ? 13.099 -7.038 -5.619 1.00 96.69 85 GLU A N 1
ATOM 659 C CA . GLU A 1 85 ? 13.893 -6.424 -4.539 1.00 96.69 85 GLU A CA 1
ATOM 660 C C . GLU A 1 85 ? 13.058 -6.143 -3.275 1.00 96.69 85 GLU A C 1
ATOM 662 O O . GLU A 1 85 ? 13.593 -6.121 -2.161 1.00 96.69 85 GLU A O 1
ATOM 667 N N . LYS A 1 86 ? 11.744 -5.946 -3.435 1.00 94.19 86 LYS A N 1
ATOM 668 C CA . LYS A 1 86 ? 10.780 -5.755 -2.343 1.00 94.19 86 LYS A CA 1
ATOM 669 C C . LYS A 1 86 ? 10.160 -7.067 -1.842 1.00 94.19 86 LYS A C 1
ATOM 671 O O . LYS A 1 86 ? 9.410 -7.014 -0.870 1.00 94.19 86 LYS A O 1
ATOM 676 N N . ASN A 1 87 ? 10.513 -8.217 -2.427 1.00 95.19 87 ASN A N 1
ATOM 677 C CA . ASN A 1 87 ? 9.895 -9.528 -2.185 1.00 95.19 87 ASN A CA 1
ATOM 678 C C . ASN A 1 87 ? 8.369 -9.511 -2.387 1.00 95.19 87 ASN A C 1
ATOM 680 O O . ASN A 1 87 ? 7.635 -10.039 -1.557 1.00 95.19 87 ASN A O 1
ATOM 684 N N . ILE A 1 88 ? 7.908 -8.850 -3.451 1.00 95.69 88 ILE A N 1
ATOM 685 C CA . ILE A 1 88 ? 6.506 -8.867 -3.886 1.00 95.69 88 ILE A CA 1
ATOM 686 C C . ILE A 1 88 ? 6.402 -9.919 -4.988 1.00 95.69 88 ILE A C 1
ATOM 688 O O . ILE A 1 88 ? 6.995 -9.744 -6.056 1.00 95.69 88 ILE A O 1
ATOM 692 N N . ASP A 1 89 ? 5.709 -11.018 -4.717 1.00 92.88 89 ASP A N 1
ATOM 693 C CA . ASP A 1 89 ? 5.606 -12.178 -5.607 1.00 92.88 89 ASP A CA 1
ATOM 694 C C . ASP A 1 89 ? 4.193 -12.408 -6.164 1.00 92.88 89 ASP A C 1
ATOM 696 O O . ASP A 1 89 ? 4.053 -13.081 -7.192 1.00 92.88 89 ASP A O 1
ATOM 700 N N . ASP A 1 90 ? 3.168 -11.798 -5.570 1.00 96.38 90 ASP A N 1
ATOM 701 C CA . ASP A 1 90 ? 1.798 -11.794 -6.070 1.00 96.38 90 ASP A CA 1
ATOM 702 C C . ASP A 1 90 ? 1.073 -10.446 -5.890 1.00 96.38 90 ASP A C 1
ATOM 704 O O . ASP A 1 90 ? 1.596 -9.472 -5.351 1.00 96.38 90 ASP A O 1
ATOM 708 N N . PHE A 1 91 ? -0.127 -10.373 -6.471 1.00 97.38 91 PHE A N 1
ATOM 709 C CA . PHE A 1 91 ? -1.038 -9.240 -6.348 1.00 97.38 91 PHE A CA 1
ATOM 710 C C . PHE A 1 91 ? -2.468 -9.760 -6.254 1.00 97.38 91 PHE A C 1
ATOM 712 O O . PHE A 1 91 ? -2.919 -10.503 -7.134 1.00 97.38 91 PHE A O 1
ATOM 719 N N . GLU A 1 92 ? -3.229 -9.304 -5.265 1.00 98.00 92 GLU A N 1
ATOM 720 C CA . GLU A 1 92 ? -4.665 -9.572 -5.211 1.00 98.00 92 GLU A CA 1
ATOM 721 C C . GLU A 1 92 ? -5.446 -8.721 -6.212 1.00 98.00 92 GLU A C 1
ATOM 723 O O . GLU A 1 92 ? -6.506 -9.137 -6.691 1.00 98.00 92 GLU A O 1
ATOM 728 N N . ILE A 1 93 ? -4.958 -7.513 -6.515 1.00 97.94 93 ILE A N 1
ATOM 729 C CA . ILE A 1 93 ? -5.622 -6.582 -7.431 1.00 97.94 93 ILE A CA 1
ATOM 730 C C . ILE A 1 93 ? -4.598 -5.920 -8.350 1.00 97.94 93 ILE A C 1
ATOM 732 O O . ILE A 1 93 ? -3.598 -5.364 -7.903 1.00 97.94 93 ILE A O 1
ATOM 736 N N . VAL A 1 94 ? -4.926 -5.892 -9.642 1.00 97.44 94 VAL A N 1
ATOM 737 C CA . VAL A 1 94 ? -4.251 -5.061 -10.640 1.00 97.44 94 VAL A CA 1
ATOM 738 C C . VAL A 1 94 ? -5.279 -4.135 -11.282 1.00 97.44 94 VAL A C 1
ATOM 740 O O . VAL A 1 94 ? -6.339 -4.588 -11.719 1.00 97.44 94 VAL A O 1
ATOM 743 N N . ILE A 1 95 ? -4.976 -2.841 -11.326 1.00 97.56 95 ILE A N 1
ATOM 744 C CA . ILE A 1 95 ? -5.790 -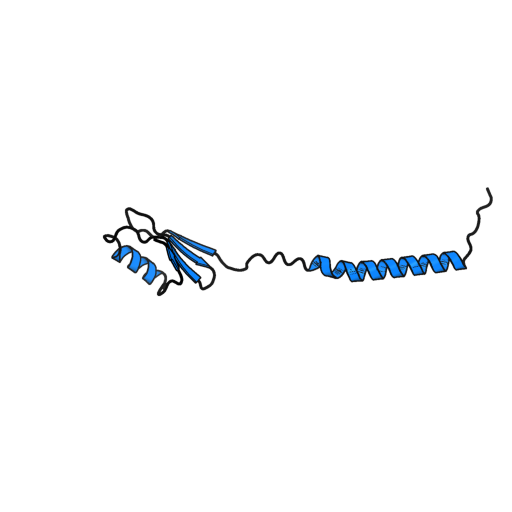1.807 -11.976 1.00 97.56 95 ILE A CA 1
ATOM 745 C C . ILE A 1 95 ? -4.982 -1.267 -13.155 1.00 97.56 95 ILE A C 1
ATOM 747 O O . ILE A 1 95 ? -3.838 -0.872 -12.956 1.00 97.56 95 ILE A O 1
ATOM 751 N N . ALA A 1 96 ? -5.561 -1.263 -14.357 1.00 87.06 96 ALA A N 1
ATOM 752 C CA . ALA A 1 96 ? -4.917 -0.831 -15.600 1.00 87.06 96 ALA A CA 1
ATOM 753 C C . ALA A 1 96 ? -5.789 0.170 -16.364 1.00 87.06 96 ALA A C 1
ATOM 755 O O . ALA A 1 96 ? -7.035 0.077 -16.234 1.00 87.06 96 ALA A O 1
#

InterPro domains:
  IPR036866 Ribonuclease Z/Hydroxyacylglutathione hydrolase-like [G3DSA:3.60.15.10] (41-96)
  IPR036866 Ribonuclease Z/Hydroxyacylglutathione hydrolas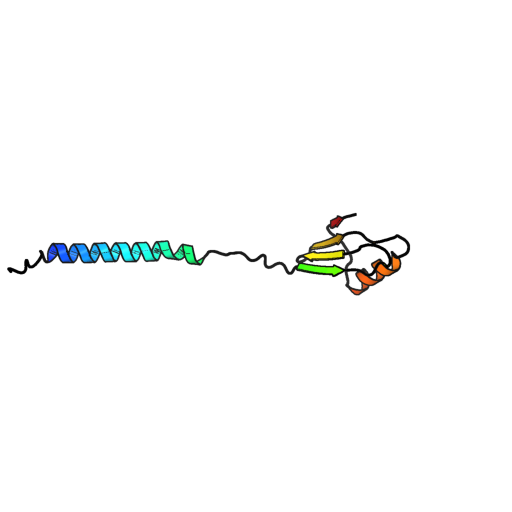e-like [SSF56281] (41-95)

Sequence (96 aa):
MRKHKGNKRAQFITIIVFGIIALISLYFGKDIKNFNTGVSSGKLEISYLDVGQGDAAYIKVNDFDILIDAGPRSDADKLIKQLEEKNIDDFEIVIA

Organism: Clostridium perfringens (NCBI:txid1502)